Protein AF-A0A822J6N3-F1 (afdb_monomer_lite)

Structure (mmCIF, N/CA/C/O backbone):
data_AF-A0A822J6N3-F1
#
_entry.id   AF-A0A822J6N3-F1
#
loop_
_atom_site.group_PDB
_atom_site.id
_atom_site.type_symbol
_atom_site.label_atom_id
_atom_site.label_alt_id
_atom_site.label_comp_id
_atom_site.label_asym_id
_atom_site.label_entity_id
_atom_site.label_seq_id
_atom_site.pdbx_PDB_ins_code
_atom_site.Cartn_x
_atom_site.Cartn_y
_atom_site.Cartn_z
_atom_site.occupancy
_atom_site.B_iso_or_equiv
_atom_site.auth_seq_id
_atom_site.auth_comp_id
_atom_site.auth_asym_id
_atom_site.auth_atom_id
_atom_site.pdbx_PDB_model_num
ATOM 1 N N . MET A 1 1 ? 10.573 -17.001 -15.902 1.00 50.34 1 MET A N 1
ATOM 2 C CA . MET A 1 1 ? 9.916 -16.002 -16.769 1.00 50.34 1 MET A CA 1
ATOM 3 C C . MET A 1 1 ? 9.603 -14.793 -15.905 1.00 50.34 1 MET A C 1
ATOM 5 O O . MET A 1 1 ? 8.772 -14.905 -15.014 1.00 50.34 1 MET A O 1
ATOM 9 N N . HIS A 1 2 ? 10.340 -13.695 -16.070 1.00 66.81 2 HIS A N 1
ATOM 10 C CA . HIS A 1 2 ? 10.065 -12.450 -15.354 1.00 66.81 2 HIS A CA 1
ATOM 11 C C . HIS A 1 2 ? 9.140 -11.624 -16.253 1.00 66.81 2 HIS A C 1
ATOM 13 O O . HIS A 1 2 ? 9.562 -11.172 -17.311 1.00 66.81 2 HIS A O 1
ATOM 19 N N . ILE A 1 3 ? 7.855 -11.529 -15.901 1.00 87.06 3 ILE A N 1
ATOM 20 C CA . ILE A 1 3 ? 6.859 -10.783 -16.699 1.00 87.06 3 ILE A CA 1
ATOM 21 C C . ILE A 1 3 ? 6.977 -9.264 -16.504 1.00 87.06 3 ILE A C 1
ATOM 23 O O . ILE A 1 3 ? 6.380 -8.488 -17.244 1.00 87.06 3 ILE A O 1
ATOM 27 N N . TRP A 1 4 ? 7.748 -8.847 -15.499 1.00 89.00 4 TRP A N 1
ATOM 28 C CA . TRP A 1 4 ? 7.966 -7.457 -15.133 1.00 89.00 4 TRP A CA 1
ATOM 29 C C . TRP A 1 4 ? 9.317 -6.993 -15.649 1.00 89.00 4 TRP A C 1
ATOM 31 O O . TRP A 1 4 ? 10.323 -7.673 -15.424 1.00 89.00 4 TRP A O 1
ATOM 41 N N . ARG A 1 5 ? 9.323 -5.831 -16.308 1.00 91.44 5 ARG A N 1
ATOM 42 C CA . ARG A 1 5 ? 10.561 -5.131 -16.650 1.00 91.44 5 ARG A CA 1
ATOM 43 C C . ARG A 1 5 ? 11.239 -4.603 -15.391 1.00 91.44 5 ARG A C 1
ATOM 45 O O . ARG A 1 5 ? 10.568 -4.320 -14.398 1.00 91.44 5 ARG A O 1
ATOM 52 N N . ASP A 1 6 ? 12.541 -4.380 -15.486 1.00 90.94 6 ASP A N 1
ATOM 53 C CA . ASP A 1 6 ? 13.263 -3.648 -14.457 1.00 90.94 6 ASP A CA 1
ATOM 54 C C . ASP A 1 6 ? 12.817 -2.180 -14.437 1.00 90.94 6 ASP A C 1
ATOM 56 O O . ASP A 1 6 ? 12.617 -1.540 -15.480 1.00 90.94 6 ASP A O 1
ATOM 60 N N . LEU A 1 7 ? 12.621 -1.666 -13.226 1.00 92.50 7 LEU A N 1
ATOM 61 C CA . LEU A 1 7 ? 12.237 -0.284 -12.982 1.00 92.50 7 LEU A CA 1
ATOM 62 C C . LEU A 1 7 ? 13.477 0.548 -12.667 1.00 92.50 7 LEU A C 1
ATOM 64 O O . LEU A 1 7 ? 14.347 0.131 -11.899 1.00 92.50 7 LEU A O 1
ATOM 68 N N . LYS A 1 8 ? 13.521 1.761 -13.211 1.00 95.81 8 LYS A N 1
ATOM 69 C CA . LYS A 1 8 ? 14.449 2.799 -12.759 1.00 95.81 8 LYS A CA 1
ATOM 70 C C . LYS A 1 8 ? 14.065 3.256 -11.345 1.00 95.81 8 LYS A C 1
ATOM 72 O O . LYS A 1 8 ? 12.897 3.133 -10.966 1.00 95.81 8 LYS A O 1
ATOM 77 N N . PRO A 1 9 ? 15.001 3.824 -10.566 1.00 95.12 9 PRO A N 1
ATOM 78 C CA . PRO A 1 9 ? 14.716 4.292 -9.207 1.00 95.12 9 PRO A CA 1
ATOM 79 C C . PRO A 1 9 ? 13.510 5.239 -9.106 1.00 95.12 9 PRO A C 1
ATOM 81 O O . PRO A 1 9 ? 12.748 5.186 -8.145 1.00 95.12 9 PRO A O 1
ATOM 84 N N . GLU A 1 10 ? 13.312 6.084 -10.110 1.00 95.25 10 GLU A N 1
ATOM 85 C CA . GLU A 1 10 ? 12.235 7.070 -10.201 1.00 95.25 10 GLU A CA 1
ATOM 86 C C . GLU A 1 10 ? 10.883 6.379 -10.376 1.00 95.25 10 GLU A C 1
ATOM 88 O O . GLU A 1 10 ? 9.925 6.701 -9.684 1.00 95.25 10 GLU A O 1
ATOM 93 N N . GLU A 1 11 ? 10.842 5.347 -11.214 1.00 95.25 11 GLU A N 1
ATOM 94 C CA . GLU A 1 11 ? 9.643 4.546 -11.443 1.00 95.25 11 GLU A CA 1
ATOM 95 C C . GLU A 1 11 ? 9.306 3.737 -10.186 1.00 95.25 11 GLU A C 1
ATOM 97 O O . GLU A 1 11 ? 8.150 3.654 -9.790 1.00 95.25 11 GLU A O 1
ATOM 102 N N . VAL A 1 12 ? 10.309 3.200 -9.478 1.00 96.75 12 VAL A N 1
ATOM 103 C CA . VAL A 1 12 ? 10.074 2.540 -8.183 1.00 96.75 12 VAL A CA 1
ATOM 104 C C . VAL A 1 12 ? 9.365 3.488 -7.213 1.00 96.75 12 VAL A C 1
ATOM 106 O O . VAL A 1 12 ? 8.423 3.058 -6.547 1.00 96.75 12 VAL A O 1
ATOM 109 N N . LYS A 1 13 ? 9.758 4.769 -7.156 1.00 96.38 13 LYS A N 1
ATOM 110 C CA . LYS A 1 13 ? 9.093 5.766 -6.300 1.00 96.38 13 LYS A CA 1
ATOM 111 C C . LYS A 1 13 ? 7.635 5.969 -6.694 1.00 96.38 13 LYS A C 1
ATOM 113 O O . LYS A 1 13 ? 6.791 5.994 -5.807 1.00 96.38 13 LYS A O 1
ATOM 118 N N . GLU A 1 14 ? 7.326 6.056 -7.985 1.00 97.12 14 GLU A N 1
ATOM 119 C CA . GLU A 1 14 ? 5.944 6.204 -8.462 1.00 97.12 14 GLU A CA 1
ATOM 120 C C . GLU A 1 14 ? 5.079 4.990 -8.094 1.00 97.12 14 GLU A C 1
ATOM 122 O O . GLU A 1 14 ? 3.966 5.151 -7.596 1.00 97.12 14 GLU A O 1
ATOM 127 N N . PHE A 1 15 ? 5.604 3.768 -8.248 1.00 97.19 15 PHE A N 1
ATOM 128 C CA . PHE A 1 15 ? 4.898 2.546 -7.844 1.00 97.19 15 PHE A CA 1
ATOM 129 C C . PHE A 1 15 ? 4.690 2.471 -6.326 1.00 97.19 15 PHE A C 1
ATOM 131 O O . PHE A 1 15 ? 3.633 2.030 -5.875 1.00 97.19 15 PHE A O 1
ATOM 138 N N . VAL A 1 16 ? 5.682 2.888 -5.532 1.00 98.00 16 VAL A N 1
ATOM 139 C CA . VAL A 1 16 ? 5.549 2.966 -4.070 1.00 98.00 16 VAL A CA 1
ATOM 140 C C . VAL A 1 16 ? 4.507 4.011 -3.690 1.00 98.00 16 VAL A C 1
ATOM 142 O O . VAL A 1 16 ? 3.635 3.701 -2.887 1.00 98.00 16 VAL A O 1
ATOM 145 N N . GLN A 1 17 ? 4.552 5.205 -4.281 1.00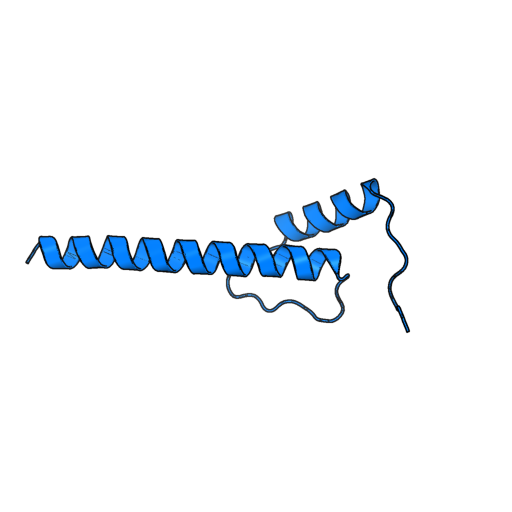 97.88 17 GLN A N 1
ATOM 146 C CA . GLN A 1 17 ? 3.603 6.272 -3.974 1.00 97.88 17 GLN A CA 1
ATOM 147 C C . GLN A 1 17 ? 2.173 5.846 -4.304 1.00 97.88 17 GLN A C 1
ATOM 149 O O . GLN A 1 17 ? 1.302 5.918 -3.444 1.00 97.88 17 GLN A O 1
ATOM 154 N N . TRP A 1 18 ? 1.954 5.279 -5.493 1.00 97.19 18 TRP A N 1
ATOM 155 C CA . TRP A 1 18 ? 0.651 4.730 -5.861 1.00 97.19 18 TRP A CA 1
ATOM 156 C C . TRP A 1 18 ? 0.178 3.669 -4.863 1.00 97.19 18 TRP A C 1
ATOM 158 O O . TRP A 1 18 ? -0.992 3.653 -4.477 1.00 97.19 18 TRP A O 1
ATOM 168 N N . ALA A 1 19 ? 1.085 2.791 -4.424 1.00 97.75 19 ALA A N 1
ATOM 169 C CA . ALA A 1 19 ? 0.771 1.768 -3.441 1.00 97.75 19 ALA A CA 1
ATOM 170 C C . ALA A 1 19 ? 0.341 2.385 -2.100 1.00 97.75 19 ALA A C 1
ATOM 172 O O . ALA A 1 19 ? -0.644 1.920 -1.536 1.00 97.75 19 ALA A O 1
ATOM 173 N N . LEU A 1 20 ? 1.021 3.431 -1.621 1.00 97.62 20 LEU A N 1
ATOM 174 C CA . LEU A 1 20 ? 0.653 4.152 -0.397 1.00 97.62 20 LEU A CA 1
ATOM 175 C C . LEU A 1 20 ? -0.715 4.840 -0.528 1.00 97.62 20 LEU A C 1
ATOM 177 O O . LEU A 1 20 ? -1.550 4.699 0.359 1.00 97.62 20 LEU A O 1
ATOM 181 N N . ASP A 1 21 ? -0.962 5.524 -1.647 1.00 98.00 21 ASP A N 1
ATOM 182 C CA . ASP A 1 21 ? -2.187 6.305 -1.869 1.00 98.00 21 ASP A CA 1
ATOM 183 C C . ASP A 1 21 ? -3.445 5.430 -1.993 1.00 98.00 21 ASP A C 1
ATOM 185 O O . ASP A 1 21 ? -4.558 5.881 -1.721 1.00 98.00 21 ASP A O 1
ATOM 189 N N . ASN A 1 22 ? -3.280 4.178 -2.430 1.00 97.56 22 ASN A N 1
ATOM 190 C CA . ASN A 1 22 ? -4.392 3.268 -2.718 1.00 97.56 22 ASN A CA 1
ATOM 191 C C . ASN A 1 22 ? -4.548 2.141 -1.697 1.00 97.56 22 ASN A C 1
ATOM 193 O O . ASN A 1 22 ? -5.520 1.384 -1.785 1.00 97.56 22 ASN A O 1
ATOM 197 N N . TRP A 1 23 ? -3.611 1.997 -0.758 1.00 97.94 23 TRP A N 1
ATOM 198 C CA . TRP A 1 23 ? -3.699 0.950 0.248 1.00 97.94 23 TRP A CA 1
ATOM 199 C C . TRP A 1 23 ? -4.915 1.164 1.148 1.00 97.94 23 TRP A C 1
ATOM 201 O O . TRP A 1 23 ? -5.211 2.273 1.596 1.00 97.94 23 TRP A O 1
ATOM 211 N N . LYS A 1 24 ? -5.627 0.070 1.410 1.00 96.38 24 LYS A N 1
ATOM 212 C CA . LYS A 1 24 ? -6.777 0.035 2.305 1.00 96.38 24 LYS A CA 1
ATOM 213 C C . LYS A 1 24 ? -6.636 -1.166 3.235 1.00 96.38 24 LYS A C 1
ATOM 215 O O . LYS A 1 24 ? -6.351 -2.258 2.736 1.00 96.38 24 LYS A O 1
ATOM 220 N N . PRO A 1 25 ? -6.890 -0.997 4.543 1.00 94.38 25 PRO A N 1
ATOM 221 C CA . PRO A 1 25 ? -6.905 -2.113 5.474 1.00 94.38 25 PRO A CA 1
ATOM 222 C C . PRO A 1 25 ? -7.841 -3.234 5.016 1.00 94.38 25 PRO A C 1
ATOM 224 O O . PRO A 1 25 ? -8.862 -2.976 4.373 1.00 94.38 25 PRO A O 1
ATOM 227 N N . ASP A 1 26 ? -7.482 -4.473 5.359 1.00 91.94 26 ASP A N 1
ATOM 228 C CA . ASP A 1 26 ? -8.274 -5.686 5.112 1.00 91.94 26 ASP A CA 1
ATOM 229 C C . ASP A 1 26 ? -8.585 -5.963 3.618 1.00 91.94 26 A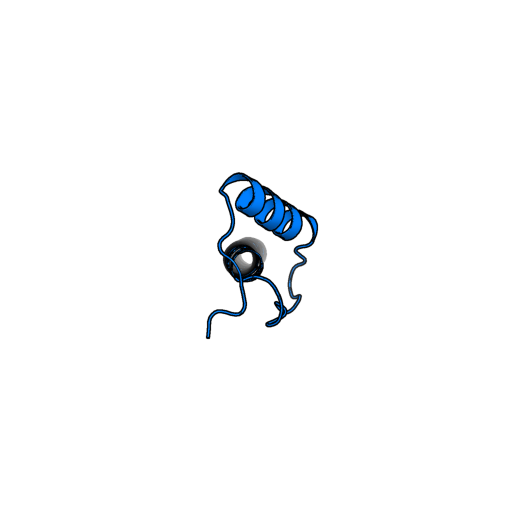SP A C 1
ATOM 231 O O . ASP A 1 26 ? -9.383 -6.842 3.288 1.00 91.94 26 ASP A O 1
ATOM 235 N N . THR A 1 27 ? -7.937 -5.247 2.689 1.00 95.50 27 THR A N 1
ATOM 236 C CA . THR A 1 27 ? -8.090 -5.447 1.242 1.00 95.50 27 THR A CA 1
ATOM 237 C C . THR A 1 27 ? -7.021 -6.403 0.724 1.00 95.50 27 THR A C 1
ATOM 239 O O . THR A 1 27 ? -5.829 -6.192 0.927 1.00 95.50 27 THR A O 1
ATOM 242 N N . GLN A 1 28 ? -7.432 -7.449 0.005 1.00 94.62 28 GLN A N 1
ATOM 243 C CA . GLN A 1 28 ? -6.501 -8.450 -0.516 1.00 94.62 28 GLN A CA 1
ATOM 244 C C . GLN A 1 28 ? -5.579 -7.874 -1.604 1.00 94.62 28 GLN A C 1
ATOM 246 O O . GLN A 1 28 ? -6.034 -7.267 -2.576 1.00 94.62 28 GLN A O 1
ATOM 251 N N . ILE A 1 29 ? -4.277 -8.146 -1.484 1.0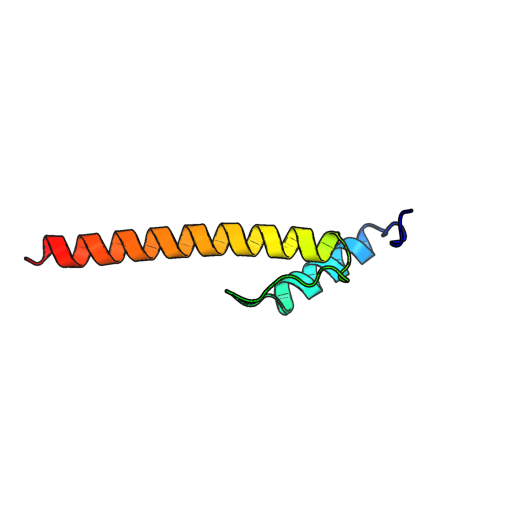0 94.94 29 ILE A N 1
ATOM 252 C CA . ILE A 1 29 ? -3.275 -7.817 -2.503 1.00 94.94 29 ILE A CA 1
ATOM 253 C C . ILE A 1 29 ? -3.564 -8.588 -3.799 1.00 94.94 29 ILE A C 1
ATOM 255 O O . ILE A 1 29 ? -3.666 -9.817 -3.803 1.00 94.94 29 ILE A O 1
ATOM 259 N N . ASN A 1 30 ? -3.627 -7.877 -4.927 1.00 93.62 30 ASN A N 1
ATOM 260 C CA . ASN A 1 30 ? -3.802 -8.509 -6.231 1.00 93.62 30 ASN A CA 1
ATOM 261 C C . ASN A 1 30 ? -2.474 -9.094 -6.746 1.00 93.62 30 ASN A C 1
ATOM 263 O O . ASN A 1 30 ? -1.467 -8.396 -6.883 1.00 93.62 30 ASN A O 1
ATOM 267 N N . ASN A 1 31 ? -2.485 -10.381 -7.099 1.00 91.81 31 ASN A N 1
ATOM 268 C CA . ASN A 1 31 ? -1.311 -11.108 -7.590 1.00 91.81 31 ASN A CA 1
ATOM 269 C C . ASN A 1 31 ? -0.794 -10.634 -8.956 1.00 91.81 31 ASN A C 1
ATOM 271 O O . ASN A 1 31 ? 0.360 -10.904 -9.288 1.00 91.81 31 ASN A O 1
ATOM 275 N N . VAL A 1 32 ? -1.622 -9.926 -9.727 1.00 92.88 32 VAL A N 1
ATOM 276 C CA . VAL A 1 32 ? -1.261 -9.357 -11.032 1.00 92.88 32 VAL A CA 1
ATOM 277 C C . VAL A 1 32 ? -0.538 -8.017 -10.880 1.00 92.88 32 VAL A C 1
ATOM 279 O O . VAL A 1 32 ? 0.004 -7.511 -11.851 1.00 92.88 32 VAL A O 1
ATOM 282 N N . TRP A 1 33 ? -0.478 -7.417 -9.690 1.00 93.81 33 TRP A N 1
ATOM 283 C CA . TRP A 1 33 ? 0.261 -6.169 -9.510 1.00 93.81 33 TRP A CA 1
ATOM 284 C C . TRP A 1 33 ? 1.773 -6.368 -9.499 1.00 93.81 33 TRP A C 1
ATOM 286 O O . TRP A 1 33 ? 2.308 -7.419 -9.126 1.00 93.81 33 TRP A O 1
ATOM 296 N N . HIS A 1 34 ? 2.472 -5.293 -9.863 1.00 95.38 34 HIS A N 1
ATOM 297 C CA . HIS A 1 34 ? 3.924 -5.258 -9.856 1.00 95.38 34 HIS A CA 1
ATOM 298 C C . HIS A 1 34 ? 4.482 -5.656 -8.471 1.00 95.38 34 HIS A C 1
ATOM 300 O O . HIS A 1 34 ? 3.918 -5.252 -7.448 1.00 95.38 34 HIS A O 1
ATOM 306 N N . PRO A 1 35 ? 5.594 -6.417 -8.389 1.00 95.81 35 PRO A N 1
ATOM 307 C CA . PRO A 1 35 ? 6.169 -6.872 -7.121 1.00 95.81 35 PRO A CA 1
ATOM 308 C C . PRO A 1 35 ? 6.434 -5.750 -6.112 1.00 95.81 35 PRO A C 1
ATOM 310 O O . PRO A 1 35 ? 6.252 -5.961 -4.919 1.00 95.81 35 PRO A O 1
ATOM 313 N N . VAL A 1 36 ? 6.803 -4.554 -6.585 1.00 96.75 36 VAL A N 1
ATOM 314 C CA . VAL A 1 36 ? 7.000 -3.365 -5.733 1.00 96.75 36 VAL A CA 1
ATOM 315 C C . VAL A 1 36 ? 5.722 -3.006 -4.977 1.00 96.75 36 VAL A C 1
ATOM 317 O O . VAL A 1 36 ? 5.768 -2.843 -3.766 1.00 96.75 36 VAL A O 1
ATOM 320 N N . VAL A 1 37 ? 4.574 -2.962 -5.659 1.00 96.69 37 VAL A N 1
ATOM 321 C CA . VAL A 1 37 ? 3.279 -2.642 -5.034 1.00 96.69 37 VAL A CA 1
ATOM 322 C C . VAL A 1 37 ? 2.911 -3.703 -4.006 1.00 96.69 37 VAL A C 1
ATOM 324 O O . VAL A 1 37 ? 2.571 -3.368 -2.876 1.00 96.69 37 VAL A O 1
ATOM 327 N N . ARG A 1 38 ? 3.042 -4.984 -4.373 1.00 96.81 38 ARG A N 1
ATOM 328 C CA . ARG A 1 38 ? 2.731 -6.109 -3.477 1.00 96.81 38 ARG A CA 1
ATOM 329 C C . ARG A 1 38 ? 3.611 -6.104 -2.226 1.00 96.81 38 ARG A C 1
ATOM 331 O O . ARG A 1 38 ? 3.114 -6.315 -1.129 1.00 96.81 38 ARG A O 1
ATOM 338 N N . SER A 1 39 ? 4.904 -5.823 -2.391 1.00 96.94 39 SER A N 1
ATOM 339 C CA . SER A 1 39 ? 5.855 -5.701 -1.282 1.00 96.94 39 SER A CA 1
ATOM 340 C C . SER A 1 39 ? 5.510 -4.523 -0.369 1.00 96.94 39 SER A C 1
ATOM 342 O O . SER A 1 39 ? 5.495 -4.676 0.850 1.00 96.94 39 SER A O 1
ATOM 344 N N . THR A 1 40 ? 5.173 -3.362 -0.940 1.00 97.75 40 THR A N 1
ATOM 345 C CA . THR A 1 40 ? 4.749 -2.189 -0.164 1.00 97.75 40 THR A CA 1
ATOM 346 C C . THR A 1 40 ? 3.462 -2.461 0.612 1.00 97.75 40 THR A C 1
ATOM 348 O O . THR A 1 40 ? 3.434 -2.218 1.814 1.00 97.75 40 THR A O 1
ATOM 351 N N . TRP A 1 41 ? 2.427 -3.018 -0.026 1.00 97.94 41 TRP A N 1
ATOM 352 C CA . TRP A 1 41 ? 1.169 -3.357 0.653 1.00 97.94 41 TRP A CA 1
ATOM 353 C C . TRP A 1 41 ? 1.374 -4.391 1.761 1.00 97.94 41 TRP A C 1
ATOM 355 O O . TRP A 1 41 ? 0.857 -4.195 2.852 1.00 97.94 41 TRP A O 1
ATOM 365 N N . GLY A 1 42 ? 2.203 -5.417 1.545 1.00 97.06 42 GLY A N 1
ATOM 366 C CA . GLY A 1 42 ? 2.497 -6.409 2.586 1.00 97.06 42 GLY A CA 1
ATOM 367 C C . GLY A 1 42 ? 3.125 -5.799 3.846 1.00 97.06 42 GLY A C 1
ATOM 368 O O . GLY A 1 42 ? 2.770 -6.181 4.958 1.00 97.06 42 GLY A O 1
ATOM 369 N N . LYS A 1 43 ? 4.004 -4.799 3.692 1.00 97.06 43 LYS A N 1
ATOM 370 C CA . LYS A 1 43 ? 4.581 -4.064 4.833 1.00 97.06 43 LYS A CA 1
ATOM 371 C C . LYS A 1 43 ? 3.540 -3.218 5.565 1.00 97.06 43 LYS A C 1
ATOM 373 O O . LYS A 1 43 ? 3.595 -3.104 6.789 1.00 97.06 43 LYS A O 1
ATOM 378 N N . LEU A 1 44 ? 2.611 -2.610 4.827 1.00 97.31 44 LEU A N 1
ATOM 379 C CA . LEU A 1 44 ? 1.516 -1.838 5.415 1.00 97.31 44 LEU A CA 1
ATOM 380 C C . LEU A 1 44 ? 0.550 -2.749 6.175 1.00 97.31 44 LEU A C 1
ATOM 382 O O . LEU A 1 44 ? 0.187 -2.417 7.299 1.00 97.31 44 LEU A O 1
ATOM 386 N N . ASP A 1 45 ? 0.213 -3.915 5.621 1.00 96.69 45 ASP A N 1
ATOM 387 C CA . ASP A 1 45 ? -0.635 -4.915 6.274 1.00 96.69 45 ASP A CA 1
ATOM 388 C C . ASP A 1 45 ? -0.026 -5.380 7.602 1.00 96.69 45 ASP A C 1
ATOM 390 O O . ASP A 1 45 ? -0.706 -5.405 8.629 1.00 96.69 45 ASP A O 1
ATOM 394 N N . GLU A 1 46 ? 1.272 -5.694 7.612 1.00 96.25 46 GLU A N 1
ATOM 395 C CA . GLU A 1 46 ? 1.998 -6.080 8.826 1.00 96.25 46 GLU A CA 1
ATOM 396 C C . GLU A 1 46 ? 2.007 -4.956 9.873 1.00 96.25 46 GLU A C 1
ATOM 398 O O . GLU A 1 46 ? 1.710 -5.184 11.054 1.00 96.25 46 GLU A O 1
ATOM 403 N N . SER A 1 47 ? 2.303 -3.730 9.435 1.00 96.25 47 SER A N 1
ATOM 404 C CA . SER A 1 47 ? 2.352 -2.553 10.307 1.00 96.25 47 SER A CA 1
ATOM 405 C C . SER A 1 47 ? 0.977 -2.254 10.906 1.00 96.25 47 SER A C 1
ATOM 407 O O . SER A 1 47 ? 0.849 -2.034 12.112 1.00 96.25 47 SER A O 1
ATOM 409 N N . PHE A 1 48 ? -0.072 -2.314 10.085 1.00 96.44 48 PHE A N 1
ATOM 410 C C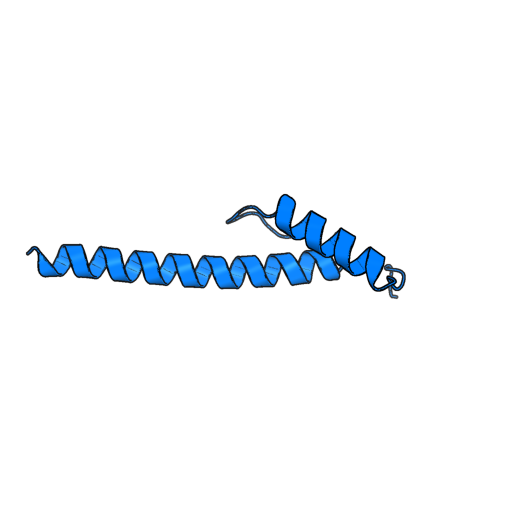A . PHE A 1 48 ? -1.448 -2.099 10.508 1.00 96.44 48 PHE A CA 1
ATOM 411 C C . PHE A 1 48 ? -1.925 -3.191 11.462 1.00 96.44 48 PHE A C 1
ATOM 413 O O . PHE A 1 48 ? -2.509 -2.882 12.498 1.00 96.44 48 PHE A O 1
ATOM 420 N N . ALA A 1 49 ? -1.643 -4.464 11.170 1.00 95.50 49 ALA A N 1
ATOM 421 C CA . ALA A 1 49 ? -1.995 -5.572 12.052 1.00 95.50 49 ALA A CA 1
ATOM 422 C C . ALA A 1 49 ? -1.320 -5.441 13.424 1.00 95.50 49 ALA A C 1
ATOM 424 O O . ALA A 1 49 ? -1.945 -5.723 14.447 1.00 95.50 49 ALA A O 1
ATOM 425 N N . THR A 1 50 ? -0.068 -4.986 13.450 1.00 96.19 50 THR A N 1
ATOM 426 C CA . THR A 1 50 ? 0.670 -4.726 14.691 1.00 96.19 50 THR A CA 1
ATOM 427 C C . THR A 1 50 ? 0.038 -3.580 15.479 1.00 96.19 50 THR A C 1
ATOM 429 O O . THR A 1 50 ? -0.291 -3.760 16.651 1.00 96.19 50 THR A O 1
ATOM 432 N N . ALA A 1 51 ? -0.226 -2.440 14.833 1.00 95.00 51 ALA A N 1
ATOM 433 C CA . ALA A 1 51 ? -0.879 -1.298 15.471 1.00 95.00 51 ALA A CA 1
ATOM 434 C C . ALA A 1 51 ? -2.279 -1.652 16.001 1.00 95.00 51 ALA A C 1
ATOM 436 O O . ALA A 1 51 ? -2.620 -1.325 17.135 1.00 95.00 51 ALA A O 1
ATOM 437 N N . LYS A 1 52 ? -3.072 -2.387 15.213 1.00 94.88 52 LYS A N 1
ATOM 438 C CA . LYS A 1 52 ? -4.408 -2.860 15.596 1.00 94.88 52 LYS A CA 1
ATOM 439 C C . LYS A 1 52 ? -4.360 -3.732 16.849 1.00 94.88 52 LYS A C 1
ATOM 441 O O . LYS A 1 52 ? -5.168 -3.523 17.748 1.00 94.88 52 LYS A O 1
ATOM 446 N N . ARG A 1 53 ? -3.411 -4.673 16.934 1.00 94.38 53 ARG A N 1
ATOM 447 C CA . ARG A 1 53 ? -3.225 -5.518 18.127 1.00 94.38 53 ARG A CA 1
ATOM 448 C C . ARG A 1 53 ? -2.839 -4.699 19.355 1.00 94.38 53 ARG A C 1
ATOM 450 O O . ARG A 1 53 ? -3.391 -4.949 20.419 1.00 94.38 53 ARG A O 1
ATOM 457 N N . GLN A 1 54 ? -1.935 -3.730 19.203 1.00 94.56 54 GLN A N 1
ATOM 458 C CA . GLN A 1 54 ? -1.517 -2.879 20.318 1.00 94.56 54 GLN A CA 1
ATOM 459 C C . GLN A 1 54 ? -2.695 -2.070 20.865 1.00 94.56 54 GLN A C 1
ATOM 461 O O . GLN A 1 54 ? -2.986 -2.146 22.050 1.00 94.56 54 GLN A O 1
ATOM 466 N N . ILE A 1 55 ? -3.445 -1.398 19.988 1.00 94.06 55 ILE A N 1
ATOM 467 C CA . ILE A 1 55 ? -4.626 -0.617 20.383 1.00 94.06 55 ILE A CA 1
ATOM 468 C C . ILE A 1 55 ? -5.663 -1.506 21.084 1.00 94.06 55 ILE A C 1
ATOM 470 O O . ILE A 1 55 ? -6.261 -1.104 22.076 1.00 94.06 55 ILE A O 1
ATOM 474 N N . GLN A 1 56 ? -5.881 -2.727 20.588 1.00 92.69 56 GLN A N 1
ATOM 475 C CA . GLN A 1 56 ? -6.804 -3.674 21.218 1.00 92.69 56 GLN A CA 1
ATOM 476 C C . GLN A 1 56 ? -6.350 -4.103 22.618 1.00 92.69 56 GLN A C 1
ATOM 478 O O . GLN A 1 56 ? -7.200 -4.240 23.496 1.00 92.69 56 GLN A O 1
ATOM 483 N N . ALA A 1 57 ? -5.048 -4.313 22.824 1.00 92.56 57 ALA A N 1
ATOM 484 C CA . ALA A 1 57 ? -4.489 -4.620 24.137 1.00 92.56 57 ALA A CA 1
ATOM 485 C C . ALA A 1 57 ? -4.669 -3.431 25.094 1.00 92.56 57 ALA A C 1
ATOM 487 O O . ALA A 1 57 ? -5.275 -3.590 26.149 1.00 92.56 57 ALA A O 1
ATOM 488 N N . ASP A 1 58 ? -4.283 -2.230 24.660 1.00 92.19 58 ASP A N 1
ATOM 489 C CA . ASP A 1 58 ? -4.383 -1.009 25.466 1.00 92.19 58 ASP A CA 1
ATOM 490 C C . ASP A 1 58 ? -5.838 -0.723 25.885 1.00 92.19 58 ASP A C 1
ATOM 492 O O . ASP A 1 58 ? -6.121 -0.384 27.034 1.00 92.19 58 ASP A O 1
ATOM 496 N N . CYS A 1 59 ? -6.800 -0.896 24.969 1.00 87.69 59 CYS A N 1
ATOM 497 C CA . CYS A 1 59 ? -8.221 -0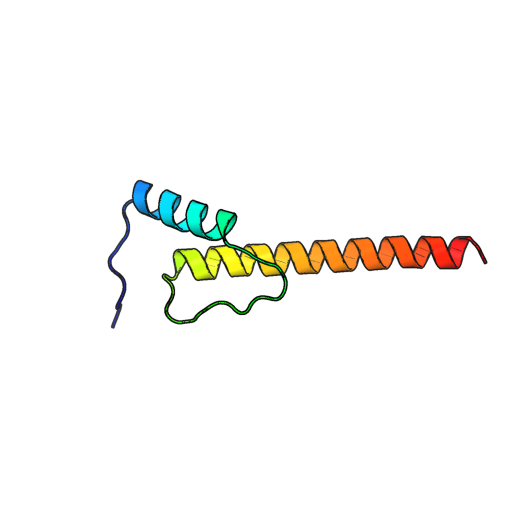.725 25.280 1.00 87.69 59 CYS A CA 1
ATOM 498 C C . CYS A 1 59 ? -8.761 -1.799 26.235 1.00 87.69 59 CYS A C 1
ATOM 500 O O . CYS A 1 59 ? -9.675 -1.512 27.011 1.00 87.69 59 CYS A O 1
ATOM 502 N N . LYS A 1 60 ? -8.231 -3.025 26.180 1.00 83.69 60 LYS A N 1
ATOM 503 C CA . LYS A 1 60 ? -8.637 -4.104 27.083 1.00 83.69 60 LYS A CA 1
ATOM 504 C C . LYS A 1 60 ? -8.167 -3.820 28.510 1.00 83.69 60 LYS A C 1
ATOM 506 O O . LYS A 1 60 ? -8.980 -3.895 29.430 1.00 83.69 60 LYS A O 1
ATOM 511 N N . ASP A 1 61 ? -6.918 -3.401 28.671 1.00 74.81 61 ASP A N 1
ATOM 512 C CA . ASP A 1 61 ? -6.329 -3.105 29.978 1.00 74.81 61 ASP A CA 1
ATOM 513 C C . ASP A 1 61 ? -7.062 -1.947 30.683 1.00 74.81 61 ASP A C 1
ATOM 515 O O . ASP A 1 61 ? -7.284 -1.987 31.893 1.00 74.81 61 ASP A O 1
ATOM 519 N N . L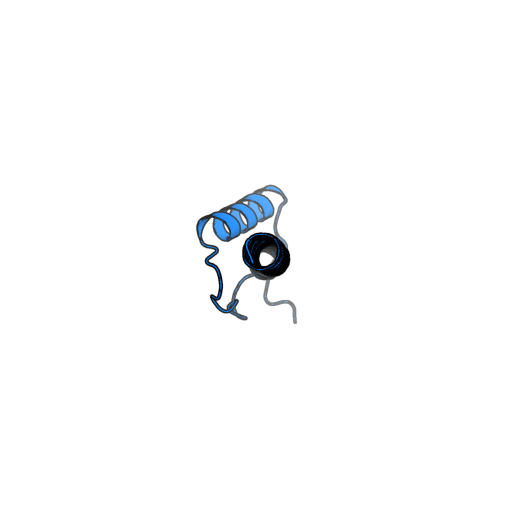EU A 1 62 ? -7.540 -0.947 29.927 1.00 68.50 62 LEU A N 1
ATOM 520 C CA . LEU A 1 62 ? -8.381 0.134 30.463 1.00 68.50 62 LEU A CA 1
ATOM 521 C C . LEU A 1 62 ? -9.745 -0.351 30.973 1.00 68.50 62 LEU A C 1
ATOM 523 O O . LEU A 1 62 ? -10.286 0.228 31.914 1.00 68.50 62 LEU A O 1
ATOM 527 N N . SER A 1 63 ? -10.314 -1.389 30.356 1.00 66.38 63 SER A N 1
ATOM 528 C CA . SER A 1 63 ? -11.592 -1.963 30.793 1.00 66.38 63 SER A CA 1
ATOM 529 C C . SER A 1 63 ? -11.449 -2.827 32.048 1.00 66.38 63 SER A C 1
ATOM 531 O O . SER A 1 63 ? -12.351 -2.837 32.881 1.00 66.38 63 SER A O 1
ATOM 533 N N . GLU A 1 64 ? -10.307 -3.502 32.211 1.00 61.94 64 GLU A N 1
ATOM 534 C CA . GLU A 1 64 ? -10.010 -4.350 33.372 1.00 61.94 64 GLU A CA 1
ATOM 535 C C . GLU A 1 64 ? -9.523 -3.527 34.578 1.00 61.94 64 GLU A C 1
ATOM 537 O O . GLU A 1 64 ? -9.809 -3.893 35.710 1.00 61.94 64 GLU A O 1
ATOM 542 N N . ALA A 1 65 ? -8.863 -2.382 34.364 1.00 62.41 65 ALA A N 1
ATOM 543 C CA . ALA A 1 65 ? -8.452 -1.471 35.440 1.00 62.41 65 ALA A CA 1
ATOM 544 C C . ALA A 1 65 ? -9.605 -0.633 36.036 1.00 62.41 65 ALA A C 1
ATOM 546 O O . ALA A 1 65 ? -9.428 0.005 37.074 1.00 62.41 65 ALA A O 1
ATOM 547 N N . ALA A 1 66 ? -10.763 -0.597 35.370 1.00 58.06 66 ALA A N 1
ATOM 548 C CA . ALA A 1 66 ? -11.958 0.123 35.814 1.00 58.06 66 ALA A CA 1
ATOM 549 C C . ALA A 1 66 ? -12.976 -0.763 36.568 1.00 58.06 66 ALA A C 1
ATOM 551 O O . ALA A 1 66 ? -14.023 -0.252 36.975 1.00 58.06 66 ALA A O 1
ATOM 552 N N . ALA A 1 67 ? -12.685 -2.060 36.731 1.00 52.06 67 ALA A N 1
ATOM 553 C CA . ALA A 1 67 ? -13.500 -3.051 37.441 1.00 52.06 67 ALA A CA 1
ATOM 554 C C . ALA A 1 67 ? -12.865 -3.438 38.786 1.00 52.06 67 ALA A C 1
ATOM 556 O O . ALA A 1 67 ? -13.642 -3.689 39.736 1.00 52.06 67 ALA A O 1
#

Secondary structure (DSSP, 8-state):
---SPPPPHHHHHHHHHHHHHH--TTPPPPTTS-HHHHHHHHHHHHHHHHHHHHHHHHHHHHHHTT-

Sequence (67 aa):
MHIWRDLKPEEVKEFVQWALDNWKPDTQINNVWHPVVRSTWGKLDESFATAKRQIQADCKDLSEAAA

Foldseek 3Di:
DPPDDDDDPVVLVVLLVVLVVPADAPDDDDPPDDPSSVVNNVVVNVVVVVVVVVVVVVVVVVVVVVD

Radius of gyration: 17.35 Å; chains: 1; bounding box: 28×23×54 Å

pLDDT: mean 90.56, std 11.75, range [50.34, 98.0]